Protein AF-A0A3D4P1F2-F1 (afdb_monomer)

Nearest PDB structures (foldseek):
  2pk7-assembly1_B  TM=9.534E-01  e=1.353E-04  Pseudomonas protegens Pf-5
  2pk7-assembly1_A  TM=9.474E-01  e=3.960E-04  Pseudomonas protegens Pf-5
  2hf1-assembly1_A  TM=8.711E-01  e=1.417E-03  Chromobacterium violaceum ATCC 12472
  2jny-assembly1_A  TM=8.062E-01  e=5.072E-03  Corynebacterium glutamicum
  2js4-assembly1_A  TM=7.764E-01  e=2.220E-02  Bordetella bronchiseptica RB50

Radius of gyration: 9.62 Å; Cα contacts (8 Å, |Δi|>4): 101; chains: 1; bounding box: 26×22×23 Å

Solvent-accessible surface area (backbone atoms only — not comparable to full-atom values): 3198 Å² total; per-residue (Å²): 134,67,55,32,83,84,79,68,40,65,47,37,47,23,60,86,66,52,26,37,31,23,84,88,76,25,34,32,23,46,46,54,97,91,41,71,49,77,45,78,90,77,34,48,76,46,82,82,63,60,55,49,134

Mean predicted aligned error: 2.14 Å

Secondary structure (DSSP, 8-state):
--B-TTT-SBEEEBTTSSEEEETTT-EEEEEETTEE---TTT-EE-TT--B--

Foldseek 3Di:
DDAQPPPRHAWFQFPVNQFTADQPQQWTFGQDPNRTNRDPVPTDRDNPGHGDD

Structure (mmCIF, N/CA/C/O backbone):
data_AF-A0A3D4P1F2-F1
#
_entry.id   AF-A0A3D4P1F2-F1
#
loop_
_atom_site.group_PDB
_atom_site.id
_atom_site.type_symbol
_atom_site.label_atom_id
_atom_site.label_alt_id
_atom_site.label_comp_id
_atom_site.label_asym_id
_atom_site.label_entity_id
_atom_site.label_seq_id
_atom_site.pdbx_PDB_ins_code
_atom_site.Cartn_x
_atom_site.Cartn_y
_atom_site.Cartn_z
_atom_site.occupancy
_atom_site.B_iso_or_equiv
_atom_site.auth_seq_id
_atom_site.auth_comp_id
_atom_site.auth_asym_id
_atom_site.auth_atom_id
_atom_site.pdbx_PDB_model_num
ATOM 1 N N . MET A 1 1 ? -6.948 8.797 -8.277 1.00 70.88 1 MET A N 1
ATOM 2 C CA . MET A 1 1 ? -6.861 7.326 -8.143 1.00 70.88 1 MET A CA 1
ATOM 3 C C . MET A 1 1 ? -5.521 6.989 -7.508 1.00 70.88 1 MET A C 1
ATOM 5 O O . MET A 1 1 ? -4.510 7.474 -8.004 1.00 70.88 1 MET A O 1
ATOM 9 N N . LEU A 1 2 ? -5.510 6.240 -6.401 1.00 88.31 2 LEU A N 1
ATOM 10 C CA . LEU A 1 2 ? -4.275 5.751 -5.775 1.00 88.31 2 LEU A CA 1
ATOM 11 C C . LEU A 1 2 ? -3.737 4.563 -6.579 1.00 88.31 2 LEU A C 1
ATOM 13 O O . LEU A 1 2 ? -4.499 3.685 -6.982 1.00 88.31 2 LEU A O 1
ATOM 17 N N . ALA A 1 3 ? -2.429 4.547 -6.827 1.00 96.38 3 ALA A N 1
ATOM 18 C CA . ALA A 1 3 ? -1.789 3.544 -7.668 1.00 96.38 3 ALA A CA 1
ATOM 19 C C . ALA A 1 3 ? -0.591 2.910 -6.963 1.00 96.38 3 ALA A C 1
ATOM 21 O O . ALA A 1 3 ? 0.151 3.569 -6.236 1.00 96.38 3 ALA A O 1
ATOM 22 N N . CYS A 1 4 ? -0.380 1.623 -7.223 1.00 97.88 4 CYS A N 1
ATOM 23 C CA . CYS A 1 4 ? 0.770 0.877 -6.743 1.00 97.88 4 CYS A CA 1
ATOM 24 C C . CYS A 1 4 ? 2.068 1.532 -7.257 1.00 97.88 4 CYS A C 1
ATOM 26 O O . CYS A 1 4 ? 2.229 1.676 -8.475 1.00 97.88 4 CYS A O 1
ATOM 28 N N . PRO A 1 5 ? 3.032 1.875 -6.384 1.00 97.56 5 PRO A N 1
ATOM 29 C CA . PRO A 1 5 ? 4.284 2.518 -6.777 1.00 97.56 5 PRO A CA 1
ATOM 30 C C . PRO A 1 5 ? 5.136 1.648 -7.707 1.00 97.56 5 PRO A C 1
ATOM 32 O O . PRO A 1 5 ? 5.869 2.200 -8.526 1.00 97.56 5 PRO A O 1
ATOM 35 N N . LEU A 1 6 ? 5.003 0.318 -7.646 1.00 97.81 6 LEU A N 1
ATOM 36 C CA . LEU A 1 6 ? 5.721 -0.610 -8.523 1.00 97.81 6 LEU A CA 1
ATOM 37 C C . LEU A 1 6 ? 4.978 -0.872 -9.843 1.00 97.81 6 LEU A C 1
ATOM 39 O O . LEU A 1 6 ? 5.539 -0.710 -10.918 1.00 97.81 6 LEU A O 1
ATOM 43 N N . CYS A 1 7 ? 3.715 -1.296 -9.769 1.00 97.88 7 CYS A N 1
ATOM 44 C CA . CYS A 1 7 ? 2.954 -1.753 -10.940 1.00 97.88 7 CYS A CA 1
ATOM 45 C C . CYS A 1 7 ? 2.281 -0.631 -11.729 1.00 97.88 7 CYS A C 1
ATOM 47 O O . CYS A 1 7 ? 1.875 -0.866 -12.866 1.00 97.88 7 CYS A O 1
ATOM 49 N N . LYS A 1 8 ? 2.111 0.544 -11.110 1.00 96.69 8 LYS A N 1
ATOM 50 C CA . LYS A 1 8 ? 1.348 1.688 -11.633 1.00 96.69 8 LYS A CA 1
ATOM 51 C C . LYS A 1 8 ? -0.131 1.379 -11.928 1.00 96.69 8 LYS A C 1
ATOM 53 O O . LYS A 1 8 ? -0.776 2.097 -12.680 1.00 96.69 8 LYS A O 1
ATOM 58 N N . THR A 1 9 ? -0.674 0.326 -11.319 1.00 96.38 9 THR A N 1
ATOM 59 C CA . THR A 1 9 ? -2.091 -0.072 -11.384 1.00 96.38 9 THR A CA 1
ATOM 60 C C . THR A 1 9 ? -2.827 0.312 -10.101 1.00 96.38 9 THR A C 1
ATOM 62 O O . THR A 1 9 ? -2.184 0.604 -9.094 1.00 96.38 9 THR A O 1
ATOM 65 N N . GLU A 1 10 ? -4.159 0.275 -10.116 1.00 96.69 10 GLU A N 1
ATOM 66 C CA . GLU A 1 10 ? -5.000 0.540 -8.940 1.00 96.69 10 GLU A CA 1
ATOM 67 C C . GLU A 1 10 ? -4.653 -0.370 -7.742 1.00 96.69 10 GLU A C 1
ATOM 69 O O . GLU A 1 10 ? -4.238 -1.525 -7.904 1.00 96.69 10 GLU A O 1
ATOM 74 N N . VAL A 1 11 ? -4.831 0.173 -6.535 1.00 97.00 11 VAL A N 1
ATOM 75 C CA . VAL A 1 11 ? -4.805 -0.563 -5.264 1.00 97.00 11 VAL A CA 1
ATOM 76 C C . VAL A 1 11 ? -6.184 -0.524 -4.604 1.00 97.00 11 VAL A C 1
ATOM 78 O O . VAL A 1 11 ? -6.897 0.471 -4.704 1.00 97.00 11 VAL A O 1
ATOM 81 N N . ARG A 1 12 ? -6.549 -1.604 -3.913 1.00 97.19 12 ARG A N 1
ATOM 82 C CA . ARG A 1 12 ? -7.818 -1.774 -3.193 1.00 97.19 12 ARG A CA 1
ATOM 83 C C . ARG A 1 12 ? -7.582 -1.685 -1.694 1.00 97.19 12 ARG A C 1
ATOM 85 O O . ARG A 1 12 ? -6.575 -2.194 -1.207 1.00 97.19 12 ARG A O 1
ATOM 92 N N . LEU A 1 13 ? -8.507 -1.091 -0.950 1.00 97.56 13 LEU A N 1
ATOM 93 C CA . LEU A 1 13 ? -8.450 -1.138 0.508 1.00 97.56 13 LEU A CA 1
ATOM 94 C C . LEU A 1 13 ? -8.623 -2.589 0.970 1.00 97.56 13 LEU A C 1
ATOM 96 O O . LEU A 1 13 ? -9.451 -3.334 0.456 1.00 97.56 13 LEU A O 1
ATOM 100 N N . THR A 1 14 ? -7.812 -3.005 1.924 1.00 97.88 14 THR A N 1
ATOM 101 C CA . THR A 1 14 ? -7.912 -4.321 2.565 1.00 97.88 14 THR A CA 1
ATOM 102 C C . THR A 1 14 ? -9.198 -4.423 3.391 1.00 97.88 14 THR A C 1
ATOM 104 O O . THR A 1 14 ? -9.743 -3.406 3.822 1.00 97.88 14 THR A O 1
ATOM 107 N N . ALA A 1 15 ? -9.723 -5.635 3.593 1.00 97.88 15 ALA A N 1
ATOM 108 C CA . ALA A 1 15 ? -11.003 -5.836 4.286 1.00 97.88 15 ALA A CA 1
ATOM 109 C C . ALA A 1 15 ? -11.004 -5.261 5.716 1.00 97.88 15 ALA A C 1
ATOM 111 O O . ALA A 1 15 ? -12.003 -4.701 6.167 1.00 97.88 15 ALA A O 1
ATOM 112 N N . ASP A 1 16 ? -9.857 -5.343 6.394 1.00 96.62 16 ASP A N 1
ATOM 113 C CA . ASP A 1 16 ? -9.616 -4.793 7.731 1.00 96.62 16 ASP A CA 1
ATOM 114 C C . ASP A 1 16 ? -9.358 -3.276 7.737 1.00 96.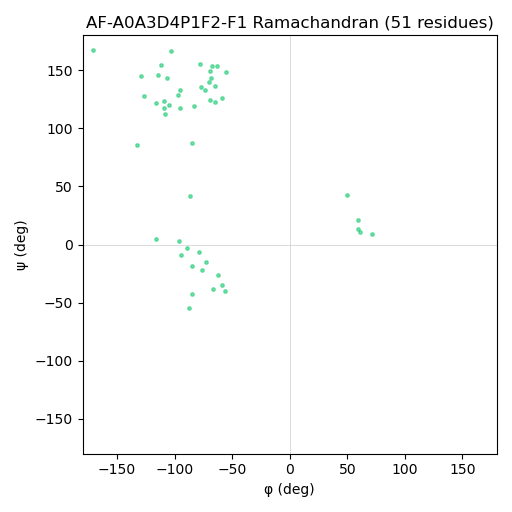62 16 ASP A C 1
ATOM 116 O O . ASP A 1 16 ? -9.267 -2.677 8.806 1.00 96.62 16 ASP A O 1
ATOM 120 N N . GLY A 1 17 ? -9.250 -2.642 6.566 1.00 96.50 17 GLY A N 1
ATOM 121 C CA . GLY A 1 17 ? -8.997 -1.210 6.422 1.00 96.50 17 GLY A CA 1
ATOM 122 C C . GLY A 1 17 ? -7.578 -0.776 6.788 1.00 96.50 17 GLY A C 1
ATOM 123 O O . GLY A 1 17 ? -7.323 0.421 6.846 1.00 96.50 17 GLY A O 1
ATOM 124 N N . LYS A 1 18 ? -6.650 -1.713 7.024 1.00 97.56 18 LYS A N 1
ATOM 125 C CA . LYS A 1 18 ? -5.300 -1.414 7.546 1.00 97.56 18 LYS A CA 1
ATOM 126 C C . LYS A 1 18 ? -4.228 -1.286 6.468 1.00 97.56 18 LYS A C 1
ATOM 128 O O . LYS A 1 18 ? -3.048 -1.128 6.772 1.00 97.56 18 LYS A O 1
ATOM 133 N N . GLY A 1 19 ? -4.613 -1.387 5.204 1.00 97.56 19 GLY A N 1
ATOM 134 C CA . GLY A 1 19 ? -3.671 -1.334 4.099 1.00 97.56 19 GLY A CA 1
ATOM 135 C C . GLY A 1 19 ? -4.314 -1.247 2.725 1.00 97.56 19 GLY A C 1
ATOM 136 O O . GLY A 1 19 ? -5.507 -1.500 2.558 1.00 97.56 19 GLY A O 1
ATOM 137 N N . LEU A 1 20 ? -3.494 -0.937 1.729 1.00 98.12 20 LEU A N 1
ATOM 138 C CA . LEU A 1 20 ? -3.842 -0.898 0.316 1.00 98.12 20 LEU A CA 1
ATOM 139 C C . LE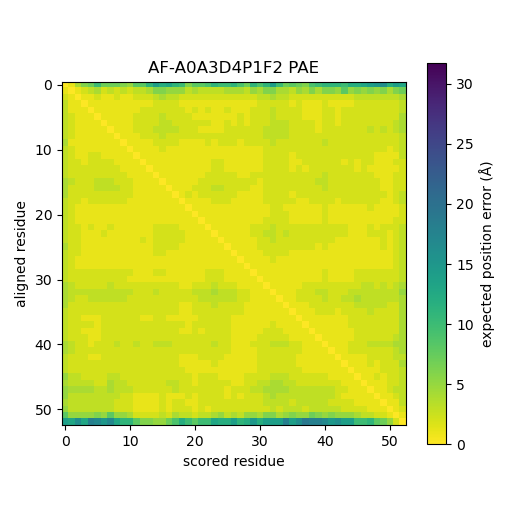U A 1 20 ? -3.171 -2.066 -0.409 1.00 98.12 20 LEU A C 1
ATOM 141 O O . LEU A 1 20 ? -1.945 -2.144 -0.470 1.00 98.12 20 LEU A O 1
ATOM 145 N N . LYS A 1 21 ? -3.963 -2.971 -0.982 1.00 98.31 21 LYS A N 1
ATOM 146 C CA . LYS A 1 21 ? -3.500 -4.147 -1.720 1.00 98.31 21 LYS A CA 1
ATOM 147 C C . LYS A 1 21 ? -3.482 -3.890 -3.224 1.00 98.31 21 LYS A C 1
ATOM 149 O O . LYS A 1 21 ? -4.492 -3.519 -3.817 1.00 98.31 21 LYS A O 1
ATOM 154 N N . CYS A 1 22 ? -2.359 -4.170 -3.873 1.00 98.00 22 CYS A N 1
ATOM 155 C CA . CYS A 1 22 ? -2.284 -4.282 -5.327 1.00 98.00 22 CYS A CA 1
ATOM 156 C C . CYS A 1 22 ? -2.711 -5.689 -5.764 1.00 98.00 22 CYS A C 1
ATOM 158 O O . CYS A 1 22 ? -2.045 -6.663 -5.420 1.00 98.00 22 CYS A O 1
ATOM 160 N N . LEU A 1 23 ? -3.767 -5.817 -6.570 1.00 96.62 23 LEU A N 1
ATOM 161 C CA . LEU A 1 23 ? -4.231 -7.130 -7.048 1.00 96.62 23 LEU A CA 1
ATOM 162 C C . LEU A 1 23 ? -3.311 -7.762 -8.108 1.00 96.62 23 LEU A C 1
ATOM 164 O O . LEU A 1 23 ? -3.406 -8.956 -8.357 1.00 96.62 23 LEU A O 1
ATOM 168 N N . ARG A 1 24 ? -2.403 -6.979 -8.710 1.00 97.44 24 ARG A N 1
ATOM 169 C CA . ARG A 1 24 ? -1.470 -7.461 -9.742 1.00 97.44 24 ARG A CA 1
ATOM 170 C C . ARG A 1 24 ? -0.204 -8.096 -9.171 1.00 97.44 24 ARG A C 1
ATOM 172 O O . ARG A 1 24 ? 0.273 -9.085 -9.708 1.00 97.44 24 ARG A O 1
ATOM 179 N N . CYS A 1 25 ? 0.389 -7.485 -8.146 1.00 97.88 25 CYS A N 1
ATOM 180 C CA . CYS A 1 25 ? 1.642 -7.964 -7.546 1.00 97.88 25 CYS A CA 1
ATOM 181 C C . CYS A 1 25 ? 1.496 -8.407 -6.091 1.00 97.88 25 CYS A C 1
ATOM 183 O O . CYS A 1 25 ? 2.501 -8.703 -5.450 1.00 97.88 25 CYS A O 1
ATOM 185 N N . HIS A 1 26 ? 0.268 -8.405 -5.571 1.00 98.12 26 HIS A N 1
ATOM 186 C CA . HIS A 1 26 ? -0.098 -8.843 -4.224 1.00 98.12 26 HIS A CA 1
ATOM 187 C C . HIS A 1 26 ? 0.588 -8.091 -3.078 1.00 98.12 26 HIS A C 1
ATOM 189 O O . HIS A 1 26 ? 0.506 -8.522 -1.931 1.00 98.12 26 HIS A O 1
ATOM 195 N N . ARG A 1 27 ? 1.229 -6.950 -3.362 1.00 98.25 27 ARG A N 1
ATOM 196 C CA . ARG A 1 27 ? 1.793 -6.090 -2.322 1.00 98.25 27 ARG A CA 1
ATOM 197 C C . ARG A 1 27 ? 0.698 -5.411 -1.517 1.00 98.25 27 ARG A C 1
ATOM 199 O O . ARG A 1 27 ? -0.269 -4.923 -2.106 1.00 98.25 27 ARG A O 1
ATOM 206 N N . VAL A 1 28 ? 0.897 -5.329 -0.210 1.00 98.44 28 VAL A N 1
ATOM 207 C CA . VAL A 1 28 ? 0.060 -4.590 0.726 1.00 98.44 28 VAL A CA 1
ATOM 208 C C . VAL A 1 28 ? 0.893 -3.475 1.343 1.00 98.44 28 VAL A C 1
ATOM 210 O O . VAL A 1 28 ? 1.933 -3.709 1.951 1.00 98.44 28 VAL A O 1
ATOM 213 N N . TYR A 1 29 ? 0.423 -2.248 1.156 1.00 98.31 29 TYR A N 1
ATOM 214 C CA . TYR A 1 29 ? 0.984 -1.047 1.760 1.00 98.31 29 TYR A CA 1
ATOM 215 C C . TYR A 1 29 ? 0.190 -0.746 3.027 1.00 98.31 29 TYR A C 1
ATOM 217 O O . TYR A 1 29 ? -1.019 -0.535 2.938 1.00 98.31 29 TYR A O 1
ATOM 225 N N . ARG A 1 30 ? 0.831 -0.771 4.197 1.00 98.12 30 ARG A N 1
ATOM 226 C CA . ARG A 1 30 ? 0.177 -0.469 5.482 1.00 98.12 30 ARG A CA 1
ATOM 227 C C . ARG A 1 30 ? -0.330 0.975 5.530 1.00 98.12 30 ARG A C 1
ATOM 229 O O . ARG A 1 30 ? 0.211 1.850 4.855 1.00 98.12 30 ARG A O 1
ATOM 236 N N . ILE A 1 31 ? -1.362 1.208 6.328 1.00 97.88 31 ILE A N 1
ATOM 237 C CA . ILE A 1 31 ? -1.855 2.544 6.670 1.00 97.88 31 ILE A CA 1
ATOM 238 C C . ILE A 1 31 ? -1.503 2.795 8.136 1.00 97.88 31 ILE A C 1
ATOM 240 O O . ILE A 1 31 ? -1.877 2.002 9.000 1.00 97.88 31 ILE A O 1
ATOM 244 N N . GLU A 1 32 ? -0.782 3.881 8.400 1.00 96.50 32 GLU A N 1
ATOM 245 C CA . GLU A 1 32 ? -0.369 4.318 9.737 1.00 96.50 32 GLU A CA 1
ATOM 246 C C . GLU A 1 32 ? -0.808 5.769 9.924 1.00 96.50 32 GLU A C 1
ATOM 248 O O . GLU A 1 32 ? -0.556 6.593 9.050 1.00 96.50 32 GLU A O 1
ATOM 253 N N . ASP A 1 33 ? -1.514 6.071 11.017 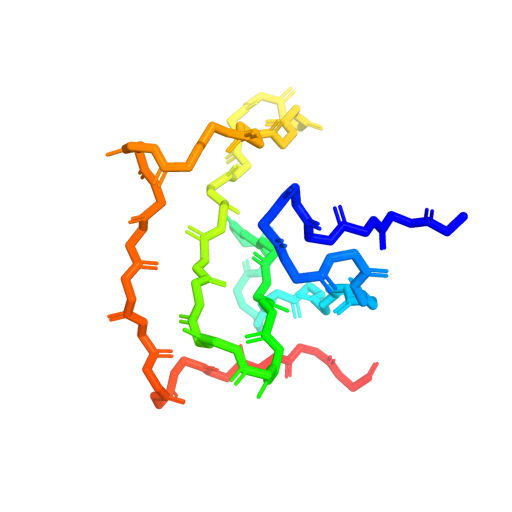1.00 96.25 33 ASP A N 1
ATOM 254 C CA . ASP A 1 33 ? -2.082 7.403 11.287 1.00 96.25 33 ASP A CA 1
ATOM 255 C C . ASP A 1 33 ? -2.883 7.983 10.101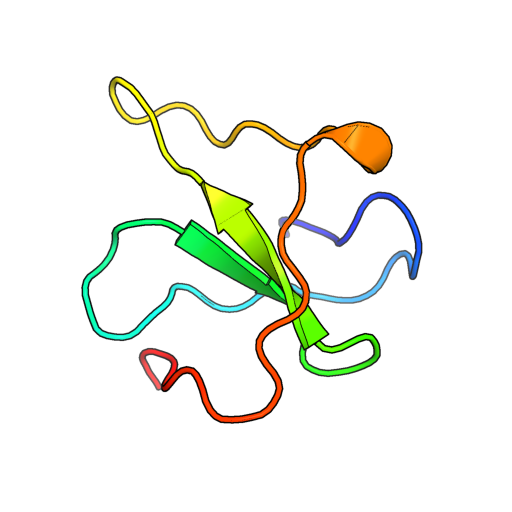 1.00 96.25 33 ASP A C 1
ATOM 257 O O . ASP A 1 33 ? -2.744 9.148 9.736 1.00 96.25 33 ASP A O 1
ATOM 261 N N . ASP A 1 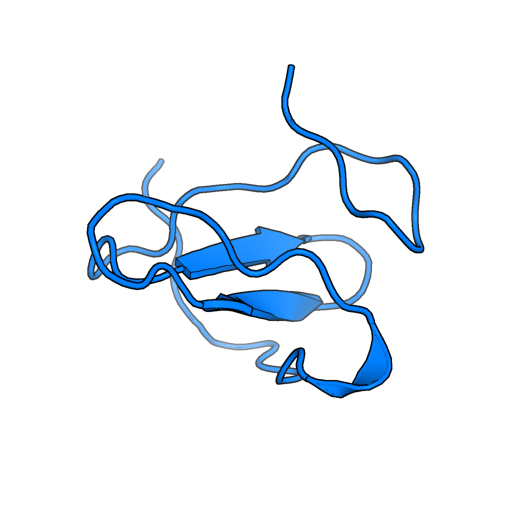34 ? -3.696 7.135 9.458 1.00 94.00 34 ASP A N 1
ATOM 262 C CA . ASP A 1 34 ? -4.458 7.431 8.232 1.00 94.00 34 ASP A CA 1
ATOM 263 C C . ASP A 1 34 ? -3.604 7.801 6.996 1.00 94.00 34 ASP A C 1
ATOM 265 O O . ASP A 1 34 ? -4.136 8.180 5.948 1.00 94.00 34 ASP A O 1
ATOM 269 N N . ILE A 1 35 ? -2.280 7.618 7.061 1.00 96.25 35 ILE A N 1
ATOM 270 C CA . ILE A 1 35 ? -1.335 7.845 5.963 1.00 96.25 35 ILE A CA 1
ATOM 271 C C . ILE A 1 35 ? -0.879 6.495 5.377 1.00 96.25 35 ILE A C 1
ATOM 273 O O . ILE A 1 35 ? -0.282 5.670 6.071 1.00 96.25 35 ILE A O 1
ATOM 277 N N . PRO A 1 36 ? -1.112 6.234 4.076 1.00 96.25 36 PRO A N 1
ATOM 278 C CA . PRO A 1 36 ? -0.583 5.043 3.418 1.00 96.25 36 PRO A CA 1
ATOM 279 C C . PRO A 1 36 ? 0.942 5.099 3.263 1.00 96.25 36 PRO A C 1
ATOM 281 O O . PRO A 1 36 ? 1.481 5.998 2.610 1.00 96.25 36 PRO A O 1
ATOM 284 N N . VAL A 1 37 ? 1.642 4.086 3.771 1.00 97.81 37 VAL A N 1
ATOM 285 C CA . VAL A 1 37 ? 3.095 3.945 3.616 1.00 97.81 37 VAL A CA 1
ATOM 286 C C . VAL A 1 37 ? 3.399 3.256 2.283 1.00 97.81 37 VAL A C 1
ATOM 288 O O . VAL A 1 37 ? 3.497 2.035 2.178 1.00 97.81 37 VAL A O 1
ATOM 291 N N . MET A 1 38 ? 3.513 4.059 1.222 1.00 96.62 3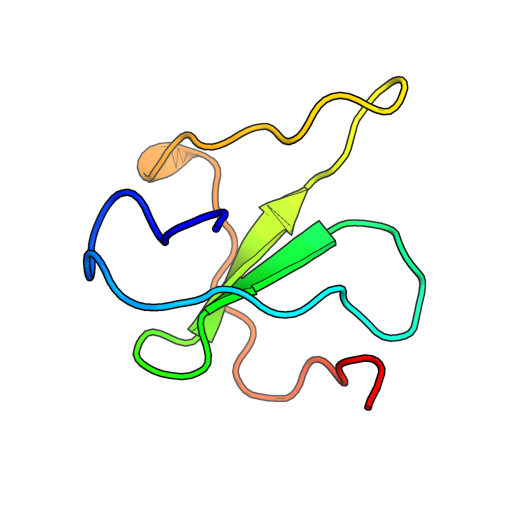8 MET A N 1
ATOM 292 C CA . MET A 1 38 ? 3.657 3.603 -0.172 1.00 96.62 38 MET A CA 1
ATOM 293 C C . MET A 1 38 ? 5.119 3.336 -0.581 1.00 96.62 38 MET A C 1
ATOM 295 O O . MET A 1 38 ? 5.541 3.689 -1.685 1.00 96.62 38 MET A O 1
ATOM 299 N N . LEU A 1 39 ? 5.902 2.708 0.299 1.00 97.88 39 LEU A N 1
ATOM 300 C CA . LEU A 1 39 ? 7.287 2.312 0.030 1.00 97.88 39 LEU A CA 1
ATOM 301 C C . LEU A 1 39 ? 7.338 0.855 -0.438 1.00 97.88 39 LEU A C 1
ATOM 303 O O . LEU A 1 39 ? 6.699 -0.021 0.138 1.00 97.88 39 LEU A O 1
ATOM 307 N N . ILE A 1 40 ? 8.074 0.586 -1.520 1.00 97.44 40 ILE A N 1
ATOM 308 C CA . ILE A 1 40 ? 8.145 -0.761 -2.113 1.00 97.44 40 ILE A CA 1
ATOM 309 C C . ILE A 1 40 ? 8.850 -1.741 -1.172 1.00 97.44 40 ILE A C 1
ATOM 311 O O . ILE A 1 40 ? 8.412 -2.887 -1.083 1.00 97.44 40 ILE A O 1
ATOM 315 N N . ASP A 1 41 ? 9.889 -1.278 -0.477 1.00 97.06 41 ASP A N 1
ATOM 316 C CA . ASP A 1 41 ? 10.727 -2.104 0.398 1.00 97.06 41 ASP A CA 1
ATOM 317 C C . ASP A 1 41 ? 10.049 -2.432 1.735 1.00 97.06 41 ASP A C 1
ATOM 319 O O . ASP A 1 41 ? 10.381 -3.428 2.368 1.00 97.06 41 ASP A O 1
ATOM 323 N N . GLU A 1 42 ? 9.063 -1.629 2.143 1.00 96.81 42 GLU A N 1
ATOM 324 C CA . GLU A 1 42 ? 8.282 -1.859 3.364 1.00 96.81 42 GLU A CA 1
ATOM 325 C C . GLU A 1 42 ? 6.979 -2.631 3.114 1.00 96.81 42 GLU A C 1
ATOM 327 O O . GLU A 1 42 ? 6.295 -3.029 4.056 1.00 96.81 42 GLU A O 1
ATOM 332 N N . ALA A 1 43 ? 6.605 -2.838 1.850 1.00 97.88 43 ALA A N 1
ATOM 333 C CA . ALA A 1 43 ? 5.372 -3.531 1.507 1.00 97.88 43 ALA A CA 1
ATOM 334 C C . ALA A 1 43 ? 5.493 -5.041 1.756 1.00 97.88 43 ALA A C 1
ATOM 336 O O . ALA A 1 43 ? 6.424 -5.690 1.273 1.00 97.88 43 ALA A O 1
ATOM 337 N N . SER A 1 44 ? 4.495 -5.630 2.417 1.00 98.00 44 SER A N 1
ATOM 338 C CA . SER A 1 44 ? 4.353 -7.087 2.498 1.00 98.00 44 SER A CA 1
ATOM 339 C C . SER A 1 44 ? 3.762 -7.641 1.199 1.00 98.00 44 SER A C 1
ATOM 341 O O . SER A 1 44 ? 3.082 -6.926 0.465 1.00 98.00 44 SER A O 1
ATOM 343 N N . ILE A 1 45 ? 4.008 -8.916 0.886 1.00 98.12 45 ILE A N 1
ATOM 344 C CA . ILE A 1 45 ? 3.357 -9.619 -0.231 1.00 98.12 45 ILE A CA 1
ATOM 345 C C . ILE A 1 45 ? 2.374 -10.624 0.365 1.00 98.12 45 ILE A C 1
ATOM 347 O O . ILE A 1 45 ? 2.786 -11.601 0.983 1.00 98.12 45 ILE A O 1
ATOM 351 N N . GLU A 1 46 ? 1.078 -10.391 0.172 1.00 97.25 46 GLU A N 1
ATOM 352 C CA . GLU A 1 46 ? 0.006 -11.188 0.777 1.00 97.25 46 GLU A CA 1
ATOM 353 C C . GLU A 1 46 ? -1.048 -11.563 -0.283 1.00 97.25 46 GLU A C 1
ATOM 355 O O . GLU A 1 46 ? -2.060 -10.868 -0.445 1.00 97.25 46 GLU A O 1
ATOM 360 N N . PRO A 1 47 ? -0.835 -12.661 -1.036 1.00 96.31 47 PRO A N 1
ATOM 361 C CA . PRO A 1 47 ? -1.735 -13.085 -2.111 1.00 96.31 47 PRO A CA 1
ATOM 362 C C . PRO A 1 47 ? -3.175 -13.296 -1.645 1.00 96.31 47 PRO A C 1
ATOM 364 O O . PRO A 1 47 ? -4.099 -12.816 -2.301 1.00 96.31 47 PRO A O 1
ATOM 367 N N . GLU A 1 48 ? -3.350 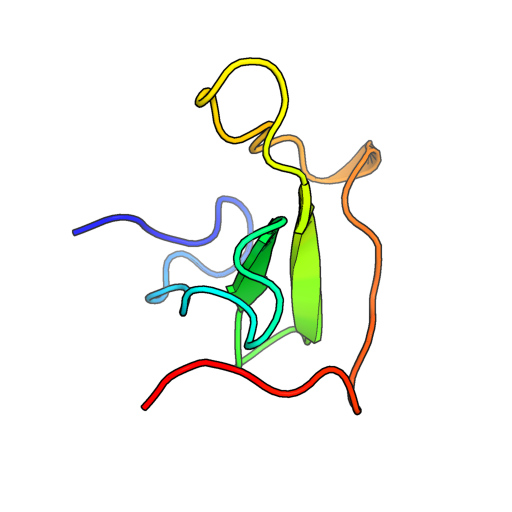-13.874 -0.458 1.00 96.94 48 GLU A N 1
ATOM 368 C CA . GLU A 1 48 ? -4.653 -14.255 0.100 1.00 96.94 48 GLU A CA 1
ATOM 369 C C . GLU A 1 48 ? -5.339 -13.152 0.920 1.00 96.94 48 GLU A C 1
ATOM 371 O O . GLU A 1 48 ? -6.463 -13.337 1.380 1.00 96.94 48 GLU A O 1
ATOM 376 N N . ARG A 1 49 ? -4.710 -11.980 1.122 1.00 96.44 49 ARG A N 1
ATOM 377 C CA . ARG A 1 49 ? -5.320 -10.937 1.965 1.00 96.44 49 ARG A CA 1
ATOM 378 C C . ARG A 1 49 ? -6.617 -10.410 1.334 1.00 96.44 49 ARG A C 1
ATOM 380 O O . ARG A 1 49 ? -6.553 -9.899 0.212 1.00 96.44 49 ARG A O 1
ATOM 387 N N . PRO A 1 50 ? -7.769 -10.466 2.013 1.00 97.31 50 PRO 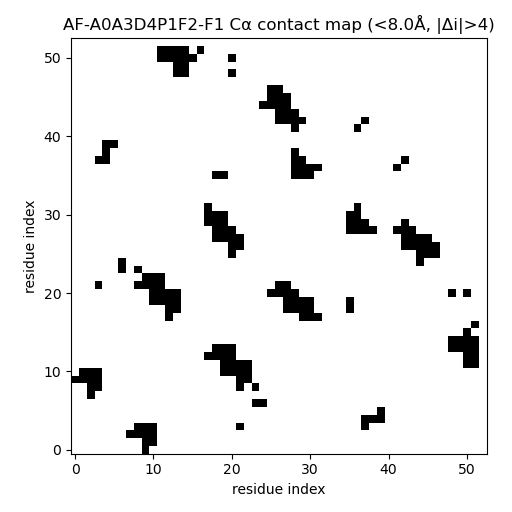A N 1
ATOM 388 C CA . PRO A 1 50 ? -9.024 -9.990 1.445 1.00 97.31 50 PRO A CA 1
ATOM 389 C C . PRO A 1 50 ? -9.036 -8.460 1.293 1.00 97.31 50 PRO A C 1
ATOM 391 O O . PRO A 1 50 ? -8.413 -7.731 2.073 1.00 97.31 50 PRO A O 1
ATOM 394 N N . THR A 1 51 ? -9.759 -7.966 0.290 1.00 97.00 51 THR A N 1
ATOM 395 C CA . THR A 1 51 ? -9.998 -6.533 0.037 1.00 97.00 51 THR A CA 1
ATOM 396 C C . THR A 1 51 ? -11.458 -6.182 0.283 1.00 97.00 51 THR A C 1
ATOM 398 O O . THR A 1 51 ? -12.312 -7.057 0.180 1.00 97.00 51 THR A O 1
ATOM 401 N N . LYS A 1 52 ? -11.748 -4.918 0.608 1.00 92.75 52 LYS A N 1
ATOM 402 C CA . LYS A 1 52 ? -13.108 -4.387 0.480 1.00 92.75 52 LYS A CA 1
ATOM 403 C C . LYS A 1 52 ? -13.468 -4.299 -1.001 1.00 92.75 52 LYS A C 1
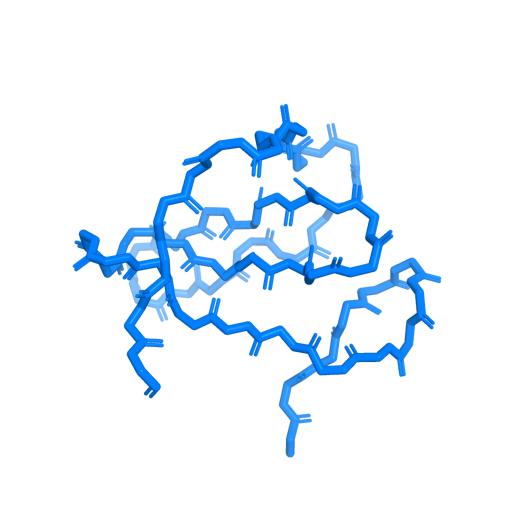ATOM 405 O O . LYS A 1 52 ? -12.587 -4.009 -1.817 1.00 92.75 52 LYS A O 1
ATOM 410 N N . ASP A 1 53 ? -14.732 -4.591 -1.283 1.00 73.88 53 ASP A N 1
ATOM 411 C CA . ASP A 1 53 ? -15.338 -4.610 -2.618 1.00 73.88 53 ASP A CA 1
ATOM 412 C C . ASP A 1 53 ? -14.983 -3.363 -3.450 1.00 73.88 53 ASP A C 1
ATOM 414 O O . ASP A 1 53 ? -15.170 -2.229 -2.950 1.00 73.88 53 ASP A O 1
#

Sequence (53 aa):
MLACPLCKTEVRLTADGKGLKCLRCHRVYRIEDDIPVMLIDEASIEPERPTKD

pLDDT: mean 96.08, std 4.96, range [70.88, 98.44]